Protein AF-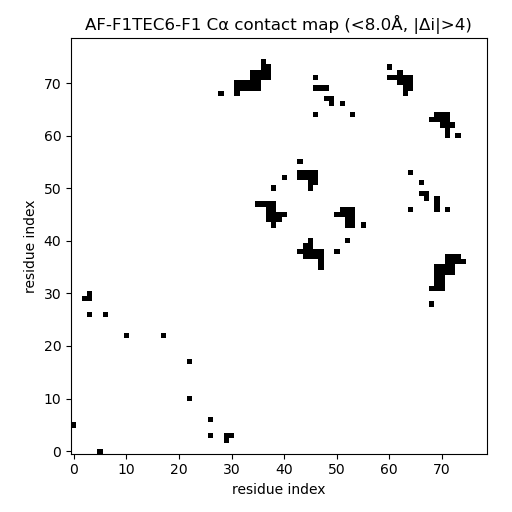F1TEC6-F1 (afdb_monomer)

Structure (mmCIF, N/CA/C/O backbone):
data_AF-F1TEC6-F1
#
_entry.id   AF-F1TEC6-F1
#
loop_
_atom_site.group_PDB
_atom_site.id
_atom_site.type_symbol
_atom_site.label_atom_id
_atom_site.label_alt_id
_atom_site.label_comp_id
_atom_site.label_asym_id
_atom_site.label_entity_id
_atom_site.label_seq_id
_atom_site.pdbx_PDB_ins_code
_atom_site.Cartn_x
_atom_site.Cartn_y
_atom_site.Cartn_z
_atom_site.occupancy
_atom_site.B_iso_or_equiv
_atom_site.auth_seq_id
_atom_site.auth_comp_id
_atom_site.auth_asym_id
_atom_site.auth_atom_id
_atom_site.pdbx_PDB_model_num
ATOM 1 N N . MET A 1 1 ? 2.207 12.687 19.112 1.00 59.47 1 MET A N 1
ATOM 2 C CA . MET A 1 1 ? 1.384 11.502 18.784 1.00 59.47 1 MET A CA 1
ATOM 3 C C . MET A 1 1 ? 1.056 11.576 17.307 1.00 59.47 1 MET A C 1
ATOM 5 O O . MET A 1 1 ? 0.708 12.661 16.859 1.00 59.47 1 MET A O 1
ATOM 9 N N . SER A 1 2 ? 1.223 10.492 16.551 1.00 80.50 2 SER A N 1
ATOM 10 C CA . SER A 1 2 ? 0.809 10.463 15.142 1.00 80.50 2 SER A CA 1
ATOM 11 C C . SER A 1 2 ? -0.722 10.489 15.033 1.00 80.50 2 SER A C 1
ATOM 13 O O . SER A 1 2 ? -1.420 10.066 15.956 1.00 80.50 2 SER A O 1
ATOM 15 N N . GLU A 1 3 ? -1.262 10.952 13.903 1.00 79.81 3 GLU A N 1
ATOM 16 C CA . GLU A 1 3 ? -2.714 10.915 13.653 1.00 79.81 3 GLU A CA 1
ATOM 17 C C . GLU A 1 3 ? -3.271 9.480 13.729 1.00 79.81 3 GLU A C 1
ATOM 19 O O . GLU A 1 3 ? -4.391 9.279 14.193 1.00 79.81 3 GLU A O 1
ATOM 24 N N . ILE A 1 4 ? -2.454 8.473 13.391 1.00 84.06 4 ILE A N 1
ATOM 25 C CA . ILE A 1 4 ? -2.785 7.050 13.562 1.00 84.06 4 ILE A CA 1
ATOM 26 C C . ILE A 1 4 ? -2.969 6.706 15.043 1.00 84.06 4 ILE A C 1
ATOM 28 O O . ILE A 1 4 ? -3.979 6.114 15.408 1.00 84.06 4 ILE A O 1
ATOM 32 N N . GLN A 1 5 ? -2.045 7.116 15.919 1.00 83.81 5 GLN A N 1
ATOM 33 C CA . GLN A 1 5 ? -2.175 6.885 17.364 1.00 83.81 5 GLN A CA 1
ATOM 34 C C . GLN A 1 5 ? -3.408 7.591 17.945 1.00 83.81 5 GLN A C 1
ATOM 36 O O . GLN A 1 5 ? -4.075 7.057 18.833 1.00 83.81 5 GLN A O 1
ATOM 41 N N . ARG A 1 6 ? -3.745 8.784 17.432 1.00 84.94 6 ARG A N 1
ATOM 42 C CA . ARG A 1 6 ? -4.973 9.492 17.820 1.00 84.94 6 ARG A CA 1
ATOM 43 C C . ARG A 1 6 ?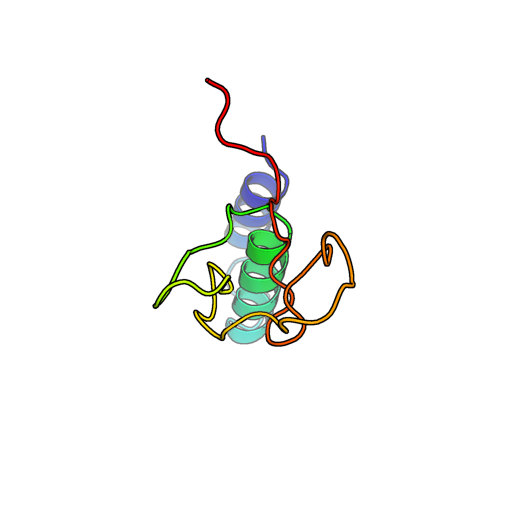 -6.216 8.711 17.393 1.00 84.94 6 ARG A C 1
ATOM 45 O O . ARG A 1 6 ? -7.116 8.538 18.212 1.00 84.94 6 ARG A O 1
ATOM 52 N N . ALA A 1 7 ? -6.243 8.206 16.160 1.00 82.44 7 ALA A N 1
ATOM 53 C CA . ALA A 1 7 ? -7.330 7.370 15.658 1.00 82.44 7 ALA A CA 1
ATOM 54 C C . ALA A 1 7 ? -7.480 6.074 16.475 1.00 82.44 7 ALA A C 1
ATOM 56 O O . ALA A 1 7 ? -8.588 5.762 16.896 1.00 82.44 7 ALA A O 1
ATOM 57 N N . GLN A 1 8 ? -6.379 5.386 16.805 1.00 83.56 8 GLN A N 1
ATOM 58 C CA . GLN A 1 8 ? -6.375 4.212 17.697 1.00 83.56 8 GLN A CA 1
ATOM 59 C C . GLN A 1 8 ? -7.049 4.498 19.036 1.00 83.56 8 GLN A C 1
ATOM 61 O O . GLN A 1 8 ? -7.911 3.738 19.471 1.00 83.56 8 GLN A O 1
ATOM 66 N N . LYS A 1 9 ? -6.711 5.627 19.664 1.00 86.94 9 LYS A N 1
ATOM 67 C CA . LYS A 1 9 ? -7.293 6.006 20.952 1.00 86.94 9 LYS A CA 1
ATOM 68 C C . LYS A 1 9 ? -8.790 6.310 20.860 1.00 86.94 9 LYS A C 1
ATOM 70 O O . LYS A 1 9 ? -9.543 5.849 21.711 1.00 86.94 9 LYS A O 1
ATOM 75 N N . VAL A 1 10 ? -9.219 7.069 19.848 1.00 85.00 10 VAL A N 1
ATOM 76 C CA . VAL A 1 10 ? -10.646 7.379 19.639 1.00 85.00 10 VAL A CA 1
ATOM 77 C C . VAL A 1 10 ? -11.438 6.102 19.376 1.00 85.00 10 VAL A C 1
ATOM 79 O O . VAL A 1 10 ? -12.528 5.942 19.919 1.00 85.00 10 VAL A O 1
ATOM 82 N N . MET A 1 11 ? -10.879 5.178 18.595 1.00 78.94 11 MET A N 1
ATOM 83 C CA . MET A 1 11 ? -11.540 3.919 18.273 1.00 78.94 11 MET A CA 1
ATOM 84 C C . MET A 1 11 ? -11.704 3.013 19.491 1.00 78.94 11 MET A C 1
ATOM 86 O O . MET A 1 11 ? -12.796 2.498 19.707 1.00 78.94 11 MET A O 1
ATOM 90 N N . GLU A 1 12 ? -10.669 2.861 20.321 1.00 83.88 12 GLU A N 1
ATOM 91 C CA . GLU A 1 12 ? -10.775 2.059 21.548 1.00 83.88 12 GLU A CA 1
ATOM 92 C C . GLU A 1 12 ? -11.816 2.647 22.514 1.00 83.88 12 GLU A C 1
ATOM 94 O O . GLU A 1 12 ? -12.578 1.911 23.133 1.00 83.88 12 GLU A O 1
ATOM 99 N N . GLN A 1 13 ? -11.916 3.980 22.585 1.00 85.12 13 GLN A N 1
ATOM 100 C CA . GLN A 1 13 ? -12.931 4.665 23.393 1.00 85.12 13 GLN A CA 1
ATOM 101 C C . GLN A 1 13 ? -14.371 4.423 22.915 1.00 85.12 13 GLN A C 1
ATOM 103 O O . GLN A 1 13 ? -15.290 4.530 23.721 1.00 85.12 13 GLN A O 1
ATOM 108 N N . HIS A 1 14 ? -14.575 4.103 21.634 1.00 81.00 14 HIS A N 1
ATOM 109 C CA . HIS A 1 14 ? -15.899 3.924 21.020 1.00 81.00 14 HIS A CA 1
ATOM 110 C C . HIS A 1 14 ? -16.101 2.503 20.471 1.00 81.00 14 HIS A C 1
ATOM 112 O O . HIS A 1 14 ? -16.922 2.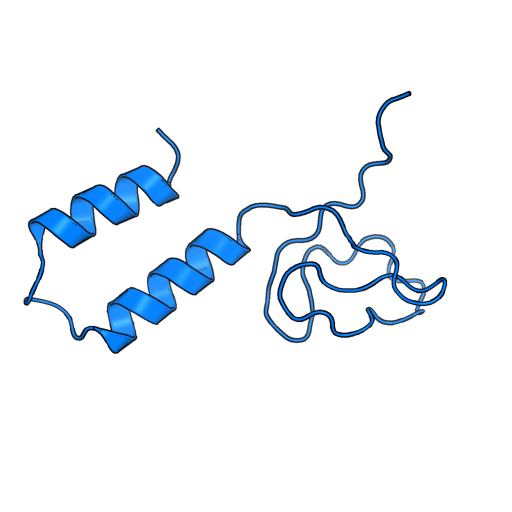274 19.580 1.00 81.00 14 HIS A O 1
A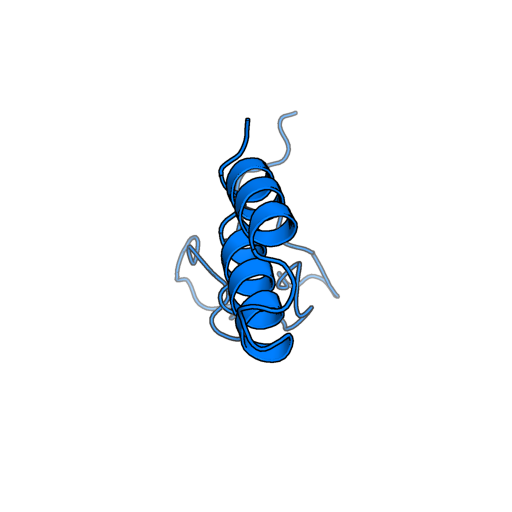TOM 118 N N . LYS A 1 15 ? -15.346 1.530 20.986 1.00 78.94 15 LYS A N 1
ATOM 119 C CA . LYS A 1 15 ? -15.391 0.140 20.534 1.00 78.94 15 LYS A CA 1
ATOM 120 C C . LYS A 1 15 ? -16.806 -0.437 20.675 1.00 78.94 15 LYS A C 1
ATOM 122 O O . LYS A 1 15 ? -17.414 -0.337 21.736 1.00 78.94 15 LYS A O 1
ATOM 127 N N . GLY A 1 16 ? -17.327 -1.030 19.599 1.00 76.50 16 GLY A N 1
ATOM 128 C CA . GLY A 1 16 ? -18.689 -1.579 19.536 1.00 76.50 16 GLY A CA 1
ATOM 129 C C . GLY A 1 16 ? -19.784 -0.585 19.126 1.00 76.50 16 GLY A C 1
ATOM 130 O O . GLY A 1 16 ? -20.911 -1.007 18.890 1.00 76.50 16 GLY A O 1
ATOM 131 N N . HIS A 1 17 ? -19.476 0.712 18.992 1.00 79.25 17 HIS A N 1
ATOM 132 C CA . HIS A 1 17 ? -20.416 1.680 18.412 1.00 79.25 17 HIS A CA 1
ATOM 133 C C . HIS A 1 17 ? -20.379 1.710 16.881 1.00 79.25 17 HIS A C 1
ATOM 135 O O . HIS A 1 17 ? -21.318 2.206 16.261 1.00 79.25 17 HIS A O 1
ATOM 141 N N . TRP A 1 18 ? -19.269 1.283 16.276 1.00 80.25 18 TRP A N 1
ATOM 142 C CA . TRP A 1 18 ? -19.042 1.315 14.831 1.00 80.25 18 TRP A CA 1
ATOM 143 C C . TRP A 1 18 ? -18.868 -0.119 14.337 1.00 80.25 18 TRP A C 1
ATOM 145 O O . TRP A 1 18 ? -18.298 -0.944 15.048 1.00 80.25 18 TRP A O 1
ATOM 155 N N . GLU A 1 19 ? -19.341 -0.410 13.127 1.00 84.81 19 GLU A N 1
ATOM 156 C CA . GLU A 1 19 ? -19.137 -1.718 12.500 1.00 84.81 19 GLU A CA 1
ATOM 157 C C . GLU A 1 19 ? -17.642 -1.964 12.251 1.00 84.81 19 GLU A C 1
ATOM 159 O O . GLU A 1 19 ? -16.943 -1.092 11.727 1.00 84.81 19 GLU A O 1
ATOM 164 N N . ASP A 1 20 ? -17.154 -3.159 12.594 1.00 82.00 20 ASP A N 1
ATOM 165 C CA . ASP A 1 20 ? -15.731 -3.523 12.503 1.00 82.00 20 ASP A CA 1
ATOM 166 C C . ASP A 1 20 ? -15.142 -3.295 11.098 1.00 82.00 20 ASP A C 1
ATOM 168 O O . ASP A 1 20 ? -13.985 -2.884 10.958 1.00 82.00 20 ASP A O 1
ATOM 172 N N . ASP A 1 21 ? -15.945 -3.486 10.048 1.00 85.19 21 ASP A N 1
ATOM 173 C CA . ASP A 1 21 ? -15.531 -3.252 8.662 1.00 85.19 21 ASP A CA 1
ATOM 174 C C . ASP A 1 21 ? -15.276 -1.765 8.369 1.00 85.19 21 ASP A C 1
ATOM 176 O O . ASP A 1 21 ? -14.297 -1.426 7.696 1.00 85.19 21 ASP A O 1
ATOM 180 N N . ILE A 1 22 ? -16.086 -0.857 8.928 1.00 85.12 22 ILE A N 1
ATOM 181 C CA . ILE A 1 22 ? -15.884 0.597 8.806 1.00 85.12 22 ILE A CA 1
ATOM 182 C C . ILE A 1 22 ? -14.572 0.989 9.488 1.00 85.12 22 ILE A C 1
ATOM 184 O O . ILE A 1 22 ? -13.752 1.714 8.917 1.00 85.12 22 ILE A O 1
ATOM 188 N N . VAL A 1 23 ? -14.346 0.468 10.695 1.00 83.94 23 VAL A N 1
ATOM 189 C CA . VAL A 1 23 ? -13.131 0.722 11.478 1.00 83.94 23 VAL A CA 1
ATOM 190 C C . VAL A 1 23 ? -11.891 0.277 10.711 1.00 83.94 23 VAL A C 1
ATOM 192 O O . VAL A 1 23 ? -10.920 1.029 10.588 1.00 83.94 23 VAL A O 1
ATOM 195 N N . LYS A 1 24 ? -11.941 -0.927 10.141 1.00 85.62 24 LYS A N 1
ATOM 196 C CA . LYS A 1 24 ? -10.854 -1.500 9.351 1.00 85.62 24 LYS A CA 1
ATOM 197 C C . LYS A 1 24 ? -10.516 -0.650 8.127 1.00 85.62 24 LYS A C 1
ATOM 199 O O . LYS A 1 24 ? -9.337 -0.405 7.876 1.00 85.62 24 LYS A O 1
ATOM 204 N N . VAL A 1 25 ? -11.521 -0.173 7.390 1.00 88.38 25 VAL A N 1
ATOM 205 C CA . VAL A 1 25 ? -11.314 0.686 6.210 1.00 88.38 25 VAL A CA 1
ATOM 206 C C . VAL A 1 25 ? -10.662 2.016 6.593 1.00 88.38 25 VAL A C 1
ATOM 208 O O . VAL A 1 25 ? -9.764 2.485 5.888 1.00 88.38 25 VAL A O 1
ATOM 211 N N . ILE A 1 26 ? -11.068 2.615 7.715 1.00 87.44 26 ILE A N 1
ATOM 212 C CA . ILE A 1 26 ? -10.482 3.869 8.203 1.00 87.44 26 ILE A CA 1
ATOM 213 C C . ILE A 1 26 ? -9.013 3.664 8.581 1.00 87.44 26 ILE A C 1
ATOM 215 O O . ILE A 1 26 ? -8.169 4.458 8.162 1.00 87.44 26 ILE A O 1
ATOM 219 N N . PHE A 1 27 ? -8.684 2.593 9.308 1.00 86.88 27 PHE A N 1
ATOM 220 C CA . PHE A 1 27 ? -7.295 2.289 9.662 1.00 86.88 27 PHE A CA 1
ATOM 221 C C . PHE A 1 27 ? -6.416 2.060 8.444 1.00 86.88 27 PHE A C 1
ATOM 223 O O . PHE A 1 27 ? -5.383 2.711 8.317 1.00 86.88 27 PHE A O 1
ATOM 230 N N . ASP A 1 28 ? -6.851 1.197 7.528 1.00 89.69 28 ASP A N 1
ATOM 231 C CA . ASP A 1 28 ? -6.120 0.910 6.295 1.00 89.69 28 ASP A CA 1
ATOM 232 C C . ASP A 1 28 ? -5.876 2.199 5.487 1.00 89.69 28 ASP A C 1
ATOM 234 O O . ASP A 1 28 ? -4.769 2.460 5.014 1.00 89.69 28 ASP A O 1
ATOM 238 N N . SER A 1 29 ? -6.879 3.080 5.412 1.00 89.25 29 SER A N 1
ATOM 239 C CA . SER A 1 29 ? -6.754 4.381 4.746 1.00 89.25 29 SER A CA 1
ATOM 240 C C . SER A 1 29 ? -5.752 5.309 5.440 1.00 89.25 29 SER A C 1
ATOM 242 O O . SER A 1 29 ? -4.962 5.965 4.762 1.00 89.25 29 SER A O 1
ATOM 244 N N . LEU A 1 30 ? -5.756 5.368 6.775 1.00 90.81 30 LEU A N 1
ATOM 245 C CA . LEU A 1 30 ? -4.819 6.185 7.555 1.00 90.81 30 LEU A CA 1
ATOM 246 C C . LEU A 1 30 ? -3.382 5.667 7.449 1.00 90.81 30 LEU A C 1
ATOM 248 O O . LEU A 1 30 ? -2.454 6.454 7.264 1.00 90.81 30 LEU A O 1
ATOM 252 N N . GLU A 1 31 ? -3.183 4.352 7.512 1.00 91.50 31 GLU A N 1
ATOM 253 C CA . GLU A 1 31 ? -1.868 3.734 7.336 1.00 91.50 31 GLU A CA 1
ATOM 254 C C . GLU A 1 31 ? -1.288 4.016 5.948 1.00 91.50 31 GLU A C 1
ATOM 256 O O . GLU A 1 31 ? -0.096 4.311 5.817 1.00 91.50 31 GLU A O 1
ATOM 261 N N . LYS A 1 32 ? -2.132 3.996 4.912 1.00 93.31 32 LYS A N 1
ATOM 262 C CA . LYS A 1 32 ? -1.740 4.330 3.537 1.00 93.31 32 LYS A CA 1
ATOM 263 C C . LYS A 1 32 ? -1.332 5.789 3.353 1.00 93.31 32 LYS A C 1
ATOM 265 O O . LYS A 1 32 ? -0.622 6.078 2.394 1.00 93.31 32 LYS A O 1
ATOM 270 N N . GLN A 1 33 ? -1.719 6.704 4.245 1.00 92.38 33 GLN A N 1
ATOM 271 C CA . GLN A 1 33 ? -1.273 8.102 4.187 1.00 92.38 33 GLN A CA 1
ATOM 272 C C . GLN A 1 33 ? 0.158 8.304 4.692 1.00 92.38 33 GLN A C 1
ATOM 274 O O . GLN A 1 33 ? 0.764 9.334 4.388 1.00 92.38 33 GLN A O 1
ATOM 279 N N . VAL A 1 34 ? 0.719 7.346 5.434 1.00 92.88 34 VAL A N 1
ATOM 280 C CA . VAL A 1 34 ? 2.129 7.383 5.832 1.00 92.88 34 VAL A CA 1
ATOM 281 C C . VAL A 1 34 ? 2.979 7.023 4.612 1.00 92.88 34 VAL A C 1
ATOM 283 O O . VAL A 1 34 ? 2.807 5.921 4.086 1.00 92.88 34 VAL A O 1
ATOM 286 N N . PRO A 1 35 ? 3.880 7.909 4.137 1.00 93.62 35 PRO A N 1
ATOM 287 C CA . PRO A 1 35 ? 4.785 7.580 3.042 1.00 93.62 35 PRO A CA 1
ATOM 288 C C . PRO A 1 35 ? 5.613 6.337 3.374 1.00 93.62 35 PRO A C 1
ATOM 290 O O . PRO A 1 35 ? 6.164 6.228 4.469 1.00 93.62 35 PRO A O 1
ATOM 293 N N . LYS A 1 36 ? 5.699 5.400 2.429 1.00 94.12 36 LYS A N 1
ATOM 294 C CA . LYS A 1 36 ? 6.543 4.206 2.542 1.00 94.12 36 LYS A CA 1
ATOM 295 C C . LYS A 1 36 ? 7.473 4.131 1.342 1.00 94.12 36 LYS A C 1
ATOM 297 O O . LYS A 1 36 ? 7.036 4.388 0.216 1.00 94.12 36 LYS A O 1
ATOM 302 N N . LYS A 1 37 ? 8.728 3.753 1.594 1.00 93.44 37 LYS A N 1
ATOM 303 C CA . LYS A 1 37 ? 9.750 3.593 0.557 1.00 93.44 37 LYS A CA 1
ATOM 304 C C . LYS A 1 37 ? 9.274 2.596 -0.492 1.00 93.44 37 LYS A C 1
ATOM 306 O O . LYS A 1 37 ? 8.742 1.541 -0.145 1.00 93.44 37 LYS A O 1
ATOM 311 N N . ILE A 1 38 ? 9.433 2.948 -1.761 1.00 92.31 38 ILE A N 1
ATOM 312 C CA . ILE A 1 38 ? 9.158 2.038 -2.875 1.00 92.31 38 ILE A CA 1
ATOM 313 C C . ILE A 1 38 ? 10.035 0.783 -2.787 1.00 92.31 38 ILE A C 1
ATOM 315 O O . ILE A 1 38 ? 11.141 0.818 -2.251 1.00 92.31 38 ILE A O 1
ATOM 319 N N . LEU A 1 39 ? 9.524 -0.330 -3.308 1.00 92.31 39 LEU A N 1
ATOM 320 C CA . LEU A 1 39 ? 10.283 -1.573 -3.422 1.00 92.31 39 LEU A CA 1
ATOM 321 C C . LEU A 1 39 ? 10.851 -1.706 -4.831 1.00 92.31 39 LEU A C 1
ATOM 323 O O . LEU A 1 39 ? 10.192 -1.301 -5.785 1.00 92.31 39 LEU A O 1
ATOM 327 N N . ASP A 1 40 ? 11.998 -2.362 -4.961 1.00 89.94 40 ASP A N 1
ATOM 328 C CA . ASP A 1 40 ? 12.455 -2.915 -6.234 1.00 89.94 40 ASP A CA 1
ATOM 329 C C . ASP A 1 40 ? 12.082 -4.405 -6.296 1.00 89.94 40 ASP A C 1
ATOM 331 O O . ASP A 1 40 ? 12.451 -5.189 -5.418 1.00 89.94 40 ASP A O 1
ATOM 335 N N . ILE A 1 41 ? 11.292 -4.788 -7.303 1.00 90.19 41 ILE A N 1
ATOM 336 C CA . ILE A 1 41 ? 10.939 -6.178 -7.600 1.00 90.19 41 ILE A CA 1
ATOM 337 C C . ILE A 1 41 ? 11.241 -6.453 -9.077 1.00 90.19 41 ILE A C 1
ATOM 339 O O . ILE A 1 41 ? 10.507 -6.015 -9.969 1.00 90.19 41 ILE A O 1
ATOM 343 N N . ASP A 1 42 ? 12.277 -7.257 -9.323 1.00 89.31 42 ASP A N 1
ATOM 344 C CA . ASP A 1 42 ? 12.788 -7.604 -10.656 1.00 89.31 42 ASP A CA 1
ATOM 345 C C . ASP A 1 42 ? 13.247 -6.376 -11.473 1.00 89.31 42 ASP A C 1
ATOM 347 O O . ASP A 1 42 ? 12.846 -6.217 -12.633 1.00 89.31 42 ASP A O 1
ATOM 351 N N . ASN A 1 43 ? 14.058 -5.495 -10.875 1.00 86.38 43 ASN A N 1
ATOM 352 C CA . ASN A 1 43 ? 14.519 -4.227 -11.463 1.00 86.38 43 ASN A CA 1
ATOM 353 C C . ASN A 1 43 ? 13.356 -3.306 -11.866 1.00 86.38 43 ASN A C 1
ATOM 355 O O . ASN A 1 43 ? 13.396 -2.628 -12.898 1.00 86.38 43 ASN A O 1
ATOM 359 N N . ARG A 1 44 ? 12.267 -3.335 -11.091 1.00 87.69 44 ARG A N 1
ATOM 360 C CA . ARG A 1 44 ? 11.079 -2.503 -11.308 1.00 87.69 44 ARG A CA 1
ATOM 361 C C . ARG A 1 44 ? 10.502 -2.012 -9.993 1.00 87.69 44 ARG A C 1
ATOM 363 O O . ARG A 1 44 ? 10.207 -2.798 -9.096 1.00 87.69 44 ARG A O 1
ATOM 370 N N . ASN A 1 45 ? 10.226 -0.711 -9.953 1.00 89.38 45 ASN A N 1
ATOM 371 C CA . ASN A 1 45 ? 9.564 -0.070 -8.825 1.00 89.38 45 ASN A CA 1
ATOM 372 C C . ASN A 1 45 ? 8.189 -0.705 -8.573 1.00 89.38 45 ASN A C 1
ATOM 374 O O . ASN A 1 45 ? 7.377 -0.873 -9.487 1.00 89.38 45 ASN A O 1
ATOM 378 N N . ALA A 1 46 ? 7.906 -1.035 -7.320 1.00 92.25 46 ALA A N 1
ATOM 379 C CA . ALA A 1 46 ? 6.672 -1.662 -6.882 1.00 92.25 46 ALA A CA 1
ATOM 380 C C . ALA A 1 46 ? 6.127 -0.986 -5.622 1.00 92.25 46 ALA A C 1
ATOM 382 O O . ALA A 1 46 ? 6.855 -0.441 -4.790 1.00 92.25 46 ALA A O 1
ATOM 383 N N . CYS A 1 47 ? 4.804 -1.032 -5.475 1.00 93.88 47 CYS A N 1
ATOM 384 C CA . CYS A 1 47 ? 4.139 -0.496 -4.299 1.00 93.88 47 CYS A CA 1
ATOM 385 C C . CYS A 1 47 ? 4.532 -1.301 -3.043 1.00 93.88 47 CYS A C 1
ATOM 387 O O . CYS A 1 47 ? 4.338 -2.519 -3.034 1.00 93.88 47 CYS A O 1
ATOM 389 N N . PRO A 1 48 ? 4.960 -0.654 -1.945 1.00 94.50 48 PRO A N 1
ATOM 390 C CA . PRO A 1 48 ? 5.340 -1.352 -0.714 1.00 94.50 48 PRO A CA 1
ATOM 391 C C . PRO A 1 48 ? 4.166 -2.004 0.022 1.00 94.50 48 PRO A C 1
ATOM 393 O O . PRO A 1 48 ? 4.373 -2.868 0.868 1.00 94.50 48 PRO A O 1
ATOM 396 N N . HIS A 1 49 ? 2.932 -1.608 -0.297 1.00 94.81 49 HIS A N 1
ATOM 397 C CA . HIS A 1 49 ? 1.728 -2.164 0.312 1.00 94.81 49 HIS A CA 1
ATOM 398 C C . HIS A 1 49 ? 1.161 -3.338 -0.497 1.00 94.81 49 HIS A C 1
ATOM 400 O O . HIS A 1 49 ? 1.070 -4.455 -0.002 1.00 94.81 49 HIS A O 1
ATOM 406 N N 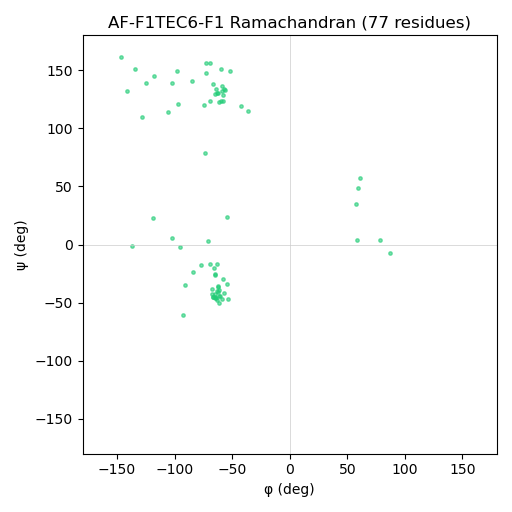. CYS A 1 50 ? 0.781 -3.108 -1.759 1.00 95.12 50 CYS A N 1
ATOM 407 C CA . CYS A 1 50 ? 0.113 -4.130 -2.575 1.00 95.12 50 CYS A CA 1
ATOM 408 C C . CYS A 1 50 ? 1.050 -4.935 -3.487 1.00 95.12 50 CYS A C 1
ATOM 410 O O . CYS A 1 50 ? 0.576 -5.813 -4.204 1.00 95.12 50 CYS A O 1
ATOM 412 N N . ARG A 1 51 ? 2.355 -4.620 -3.506 1.00 94.75 51 ARG A N 1
ATOM 413 C CA . ARG A 1 51 ? 3.401 -5.263 -4.329 1.00 94.75 51 ARG A CA 1
ATOM 414 C C . ARG A 1 51 ? 3.180 -5.226 -5.844 1.00 94.75 51 ARG A C 1
ATOM 416 O O . ARG A 1 51 ? 3.981 -5.776 -6.595 1.00 94.75 51 ARG A O 1
ATOM 423 N N . LYS A 1 52 ? 2.126 -4.560 -6.322 1.00 94.06 52 LYS A N 1
ATOM 424 C CA . LYS A 1 52 ? 1.914 -4.338 -7.753 1.00 94.06 52 LYS A CA 1
ATOM 425 C C . LYS A 1 52 ? 2.999 -3.409 -8.292 1.00 94.06 52 LYS A C 1
ATOM 427 O O . LYS A 1 52 ? 3.356 -2.422 -7.641 1.00 94.06 52 LYS A O 1
ATOM 432 N N . LYS A 1 53 ? 3.502 -3.746 -9.481 1.00 91.75 53 LYS A N 1
ATOM 433 C CA . LYS A 1 53 ? 4.511 -2.959 -10.196 1.00 91.75 53 LYS A CA 1
ATOM 434 C C . LYS A 1 53 ? 3.929 -1.581 -10.507 1.00 91.75 53 LYS A C 1
ATOM 436 O O . LYS A 1 53 ? 2.795 -1.478 -10.974 1.00 91.75 53 LYS A O 1
ATOM 441 N N . LEU A 1 54 ? 4.683 -0.539 -10.185 1.00 89.19 54 LEU A N 1
ATOM 442 C CA . LEU A 1 54 ? 4.329 0.832 -10.516 1.00 89.19 54 LEU A CA 1
ATOM 443 C C . LEU A 1 54 ? 4.532 1.033 -12.027 1.00 89.19 54 LEU A C 1
ATOM 445 O O . LEU A 1 54 ? 5.373 0.359 -12.628 1.00 89.19 54 LEU A O 1
ATOM 449 N N . PRO A 1 55 ? 3.727 1.888 -12.677 1.00 82.38 55 PRO A N 1
ATOM 450 C CA . PRO A 1 55 ? 3.864 2.129 -14.107 1.00 82.38 55 PRO A CA 1
ATOM 451 C C . PRO A 1 55 ? 5.264 2.664 -14.433 1.00 82.38 55 PRO A C 1
ATOM 453 O O . PRO A 1 55 ? 5.761 3.560 -13.764 1.00 82.38 55 PRO A O 1
ATOM 456 N N . ASN A 1 56 ? 5.866 2.145 -15.506 1.00 72.56 56 ASN A N 1
ATOM 457 C CA . ASN A 1 56 ? 7.179 2.571 -16.016 1.00 72.56 56 ASN A CA 1
ATOM 458 C C . ASN A 1 56 ? 7.158 3.973 -16.666 1.00 72.56 56 ASN A C 1
ATOM 460 O O . ASN A 1 56 ? 8.141 4.390 -17.272 1.00 72.56 56 ASN A O 1
ATOM 464 N N . ILE A 1 57 ? 6.010 4.653 -16.651 1.00 62.44 57 ILE A N 1
ATOM 465 C CA . ILE A 1 57 ? 5.801 5.895 -17.393 1.00 62.44 57 ILE A CA 1
ATOM 466 C C . ILE A 1 57 ? 6.320 7.054 -16.545 1.00 62.44 57 ILE A C 1
ATOM 468 O O . ILE A 1 57 ? 6.097 7.076 -15.339 1.00 6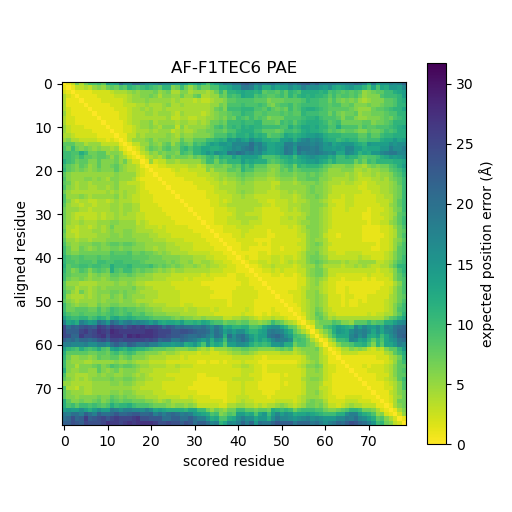2.44 57 ILE A O 1
ATOM 472 N N . VAL A 1 58 ? 6.961 8.006 -17.226 1.00 53.62 58 VAL A N 1
ATOM 473 C CA . VAL A 1 58 ? 7.633 9.254 -16.802 1.00 53.62 58 VAL A CA 1
ATOM 474 C C . VAL A 1 58 ? 6.774 10.230 -15.967 1.00 53.62 58 VAL A C 1
ATOM 476 O O . VAL A 1 58 ? 7.042 11.425 -15.930 1.00 53.62 58 VAL A O 1
ATOM 479 N N . PHE A 1 59 ? 5.728 9.763 -15.284 1.00 55.16 59 PHE A N 1
ATOM 480 C CA . PHE A 1 59 ? 5.146 10.496 -14.165 1.00 55.16 59 PHE A CA 1
ATOM 481 C C . PHE A 1 59 ? 6.102 10.362 -12.986 1.00 55.16 59 PHE A C 1
ATOM 483 O O . PHE A 1 59 ? 5.917 9.521 -12.103 1.00 55.16 59 PHE A O 1
ATOM 490 N N . GLU A 1 60 ? 7.161 11.170 -13.044 1.00 57.22 60 GLU A N 1
ATOM 491 C CA . GLU A 1 60 ? 8.050 11.466 -11.933 1.00 57.22 60 GLU A CA 1
ATOM 492 C C . GLU A 1 60 ? 7.220 11.535 -10.648 1.00 57.22 60 GLU A C 1
ATOM 494 O O . GLU A 1 60 ? 6.336 12.377 -10.486 1.00 57.22 60 GLU A O 1
ATOM 499 N N . ASN A 1 61 ? 7.487 10.590 -9.752 1.00 66.06 61 ASN A N 1
ATOM 500 C CA . ASN A 1 61 ? 7.049 10.632 -8.366 1.00 66.06 61 ASN A CA 1
ATOM 501 C C . ASN A 1 61 ? 5.528 10.663 -8.162 1.00 66.06 61 ASN A C 1
ATOM 503 O O . ASN A 1 61 ? 5.007 11.543 -7.470 1.00 66.06 61 ASN A O 1
ATOM 507 N N . LEU A 1 62 ? 4.804 9.665 -8.692 1.00 78.94 62 LEU A N 1
ATOM 508 C CA . LEU A 1 62 ? 3.427 9.394 -8.256 1.00 78.94 62 LEU A CA 1
ATOM 509 C C . LEU A 1 62 ? 3.337 9.500 -6.727 1.00 78.94 62 LEU A C 1
ATOM 511 O O . LEU A 1 62 ? 3.985 8.744 -6.004 1.00 78.94 62 LEU A O 1
ATOM 515 N N . SER A 1 63 ? 2.516 10.425 -6.231 1.00 88.88 63 SER A N 1
ATOM 516 C CA . SER A 1 63 ? 2.390 10.664 -4.791 1.00 88.88 63 SER A CA 1
ATOM 517 C C . SER A 1 63 ? 1.810 9.454 -4.056 1.00 88.88 63 SER A C 1
ATOM 519 O O . SER A 1 63 ? 2.096 9.246 -2.877 1.00 88.88 63 SER A O 1
ATOM 521 N N . CYS A 1 64 ? 1.023 8.628 -4.752 1.00 92.25 64 CYS A N 1
ATOM 522 C CA . CYS A 1 64 ? 0.460 7.392 -4.231 1.00 92.25 64 CYS A CA 1
ATOM 523 C C . CYS A 1 64 ? 0.332 6.294 -5.301 1.00 92.25 64 CYS A C 1
ATOM 525 O O . CYS A 1 64 ? 0.340 6.545 -6.506 1.00 92.25 64 CYS A O 1
ATOM 527 N N . CYS A 1 65 ? 0.193 5.047 -4.852 1.00 92.50 65 CYS A N 1
ATOM 528 C CA . CYS A 1 65 ? -0.065 3.900 -5.712 1.00 92.50 65 CYS A CA 1
ATOM 529 C C . CYS A 1 65 ? -1.477 3.963 -6.309 1.00 92.50 65 CYS A C 1
ATOM 531 O O . CYS A 1 65 ? -2.463 3.922 -5.574 1.00 92.50 65 CYS A O 1
ATOM 533 N N . SER A 1 66 ? -1.582 3.922 -7.637 1.00 90.62 66 SER A N 1
ATOM 534 C CA . SER A 1 66 ? -2.858 3.919 -8.370 1.00 90.62 66 SER A CA 1
ATOM 535 C C . SER A 1 66 ? -3.744 2.694 -8.107 1.00 90.62 66 SER A C 1
ATOM 537 O O . SER A 1 66 ? -4.933 2.722 -8.407 1.00 90.62 66 SER A O 1
ATOM 539 N N . HIS A 1 67 ? -3.191 1.613 -7.548 1.00 92.25 67 HIS A N 1
ATOM 540 C CA . HIS A 1 67 ? -3.950 0.397 -7.253 1.00 92.25 67 HIS A CA 1
ATOM 541 C C . HIS A 1 67 ? -4.567 0.366 -5.858 1.00 92.25 67 HIS A C 1
ATOM 543 O O . HIS A 1 67 ? -5.610 -0.255 -5.681 1.00 92.25 67 HIS A O 1
ATOM 549 N N . CYS A 1 68 ? -3.894 0.936 -4.856 1.00 93.50 68 CYS A N 1
ATOM 550 C CA . CYS A 1 68 ? -4.319 0.785 -3.463 1.00 93.50 68 CYS A CA 1
ATOM 551 C C . CYS A 1 68 ? -4.262 2.071 -2.638 1.00 93.50 68 CYS A C 1
ATOM 553 O O . CYS A 1 68 ? -4.590 2.012 -1.458 1.00 93.50 68 CYS A O 1
ATOM 555 N N . GLY A 1 69 ? -3.822 3.195 -3.212 1.00 93.38 69 GLY A N 1
ATOM 556 C CA . GLY A 1 69 ? -3.768 4.502 -2.551 1.00 93.38 69 GLY A CA 1
ATOM 557 C C . GLY A 1 69 ? -2.598 4.713 -1.585 1.00 93.38 69 GLY A C 1
ATOM 558 O O . GLY A 1 69 ? -2.521 5.764 -0.962 1.00 93.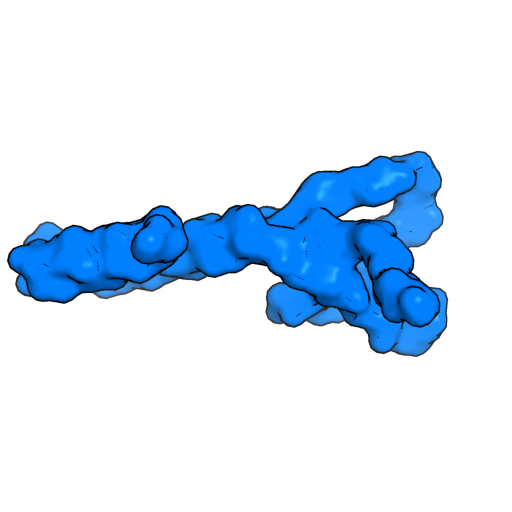38 69 GLY A O 1
ATOM 559 N N . GLN A 1 70 ? -1.672 3.757 -1.451 1.00 96.06 70 GLN A N 1
ATOM 560 C CA . GLN A 1 70 ? -0.503 3.901 -0.570 1.00 96.06 70 GLN A CA 1
ATOM 561 C C . GLN A 1 70 ? 0.365 5.080 -1.012 1.00 96.06 70 GLN A C 1
ATOM 563 O O . GLN A 1 70 ? 0.861 5.070 -2.138 1.00 96.06 70 GLN A O 1
ATOM 568 N N . LYS A 1 71 ? 0.602 6.043 -0.120 1.00 94.94 71 LYS A N 1
ATOM 569 C CA . LYS A 1 71 ? 1.525 7.158 -0.332 1.00 94.94 71 LYS A CA 1
ATOM 570 C C . LYS A 1 71 ? 2.951 6.636 -0.498 1.00 94.94 71 LYS A C 1
ATOM 572 O O . LYS A 1 71 ? 3.404 5.806 0.296 1.00 94.94 71 LYS A O 1
ATOM 577 N N . LEU A 1 72 ? 3.628 7.088 -1.545 1.00 92.94 72 LEU A N 1
ATOM 578 C CA . LEU A 1 72 ? 4.944 6.591 -1.935 1.00 92.94 72 LEU A CA 1
ATOM 579 C C . LEU A 1 72 ? 6.027 7.572 -1.495 1.00 92.94 72 LEU A C 1
ATOM 581 O O . LEU A 1 72 ? 5.860 8.785 -1.608 1.00 92.94 72 LEU A O 1
ATOM 585 N N . ASP A 1 73 ? 7.124 7.026 -0.988 1.00 92.50 73 ASP A N 1
ATOM 586 C CA . ASP A 1 73 ? 8.345 7.766 -0.701 1.00 92.50 73 ASP A CA 1
ATOM 587 C C . ASP A 1 73 ? 9.400 7.435 -1.765 1.00 92.50 73 ASP A C 1
ATOM 589 O O . ASP A 1 73 ? 9.854 6.291 -1.871 1.00 92.50 73 ASP A O 1
ATOM 593 N N . TRP A 1 74 ? 9.734 8.460 -2.552 1.00 88.19 74 TRP A N 1
ATOM 594 C CA . TRP A 1 74 ? 10.702 8.445 -3.653 1.00 88.19 74 TRP A CA 1
ATOM 595 C C . TRP A 1 74 ? 12.039 9.082 -3.275 1.00 88.19 74 TRP A C 1
ATOM 597 O O . TRP A 1 74 ? 12.881 9.262 -4.148 1.00 88.19 74 TRP A O 1
ATOM 607 N N . SER A 1 75 ? 12.234 9.469 -2.009 1.00 86.69 75 SER A N 1
ATOM 608 C CA . SER A 1 75 ? 13.541 9.955 -1.561 1.00 86.69 75 SER A CA 1
ATOM 609 C C . SER A 1 75 ? 14.625 8.945 -1.939 1.00 86.69 75 SER A C 1
ATOM 611 O O . SER A 1 75 ? 14.365 7.740 -1.960 1.00 86.69 75 SER A O 1
ATOM 613 N N . GLU A 1 76 ? 15.843 9.392 -2.210 1.00 78.00 76 GLU A N 1
ATOM 614 C CA . GLU A 1 76 ? 16.971 8.463 -2.270 1.00 78.00 76 GLU A CA 1
ATOM 615 C C . GLU A 1 76 ? 17.324 7.999 -0.843 1.00 78.00 76 GLU A C 1
ATOM 617 O O . GLU A 1 76 ? 16.902 8.621 0.139 1.00 78.00 76 GLU A O 1
ATOM 622 N N . PRO A 1 77 ? 17.967 6.837 -0.650 1.00 64.94 77 PRO A N 1
ATOM 623 C CA . PRO A 1 77 ? 18.607 6.544 0.627 1.00 64.94 77 PRO A CA 1
ATOM 624 C C . PRO A 1 77 ? 19.658 7.632 0.872 1.00 64.94 77 PRO A C 1
ATOM 626 O O . PRO A 1 77 ? 20.503 7.846 0.013 1.00 64.94 77 PRO A O 1
ATOM 629 N N . ASN A 1 78 ? 19.589 8.342 1.999 1.00 60.53 78 ASN A N 1
ATOM 630 C CA . ASN A 1 78 ? 20.663 9.264 2.370 1.00 60.53 78 ASN A CA 1
ATOM 631 C C . ASN A 1 78 ? 21.974 8.458 2.466 1.00 60.53 78 ASN A C 1
ATOM 633 O O . ASN A 1 78 ? 21.997 7.466 3.200 1.00 60.53 78 ASN A O 1
ATOM 637 N N . GLU A 1 79 ? 22.999 8.858 1.709 1.00 43.72 79 GLU A N 1
ATOM 638 C CA . GLU A 1 79 ? 24.374 8.336 1.817 1.00 4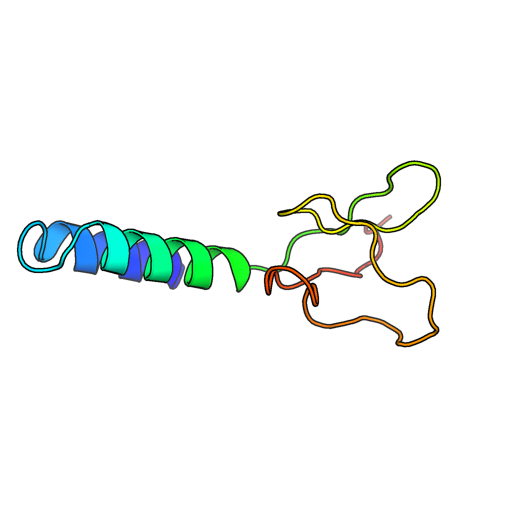3.72 79 GLU A CA 1
ATOM 639 C C . GLU A 1 79 ? 25.004 8.643 3.184 1.00 43.72 79 GLU A C 1
ATOM 641 O O . GLU A 1 79 ? 24.745 9.741 3.738 1.00 43.72 79 GLU A O 1
#

Solvent-accessible surface area (backbone 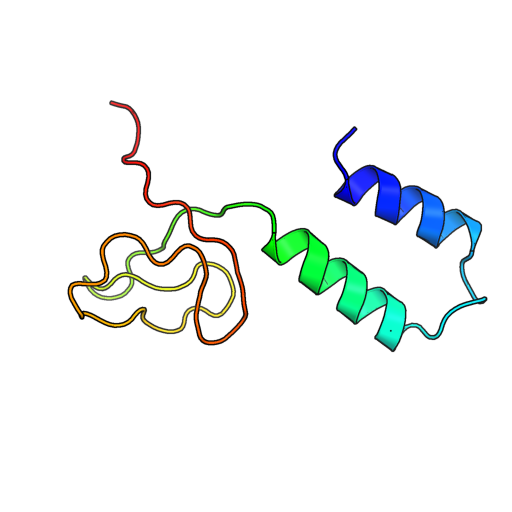atoms only — not comparable to full-atom values): 4933 Å² total; per-residue (Å²): 132,54,72,64,58,52,49,53,52,55,46,66,76,45,66,84,78,58,60,68,69,60,55,51,54,52,50,56,55,55,58,24,65,49,66,40,61,59,36,77,59,91,93,33,54,17,36,71,82,81,63,48,70,53,78,92,60,90,64,78,74,57,63,41,37,93,88,78,56,36,21,46,35,78,72,76,82,84,128

Nearest PDB structures (foldseek):
  9cai-assembly1_Cp  TM=3.698E-01  e=5.908E+00  Caenorhabditis elegans

Mean predicted aligned error: 6.51 Å

pLDDT: mean 84.47, std 10.97, range [43.72, 96.06]

Sequence (79 aa):
MSEIQRAQKVMEQHKGHWEDDIVKVIFDSLEKQVPKKILDIDNRNACPHCRKKLPNIVFENLSCCSHCGQKLDWSEPNE

Radius of gyration: 15.58 Å; Cα contacts (8 Å, |Δi|>4): 82; chains: 1; bounding box: 45×19×41 Å

Organism: NCBI:txid588581

Foldseek 3Di:
DDVLVVLVVVCVVCPPVDDPVVSVVVNLLSQLLPADEWDQDPNFTADPPPRHGADPDPPPQDQAGPPRSRGYDPDDPDD

Secondary structure (DSSP, 8-state):
--HHHHHHHHHHHTTTSS-HHHHHHHHHHHHHTS-EEPEESSSSEE-TTT-PBPP-SS-TT-SB-TTT-PBEE-PPPP-